Protein AF-A0A5S9IT80-F1 (afdb_monomer)

Foldseek 3Di:
DPPPLDALVVLVVVLVVLVVVLVVLVVVLVVVVVVLVVVCVVDPDPVNVVVVVVVVVVCVVSVVVSVVSVVVSVVSNVVSVVSVVVVVVD

Radius of gyration: 20.4 Å; Cα contacts (8 Å, |Δi|>4): 34; chains: 1; bounding box: 37×25×60 Å

Sequence (90 aa):
MPQAIVKPEELRKFCAHLKQFDSNLKEMSAKMNSHARQLATTWRDQEHQKFSEEFTQAMQPIQKLLEATEKYSQFLVRKAEAAEKYLQQK

Mean predicted aligned error: 4.68 Å

Nearest PDB structures (foldseek):
  4j11-assembly1_B  TM=8.947E-01  e=2.513E-03  Bacillus anthracis str. Sterne
  4j7k-assembly1_B  TM=8.890E-01  e=2.513E-03  Bacillus anthracis str. Sterne
  4j41-assembly1_A  TM=9.141E-01  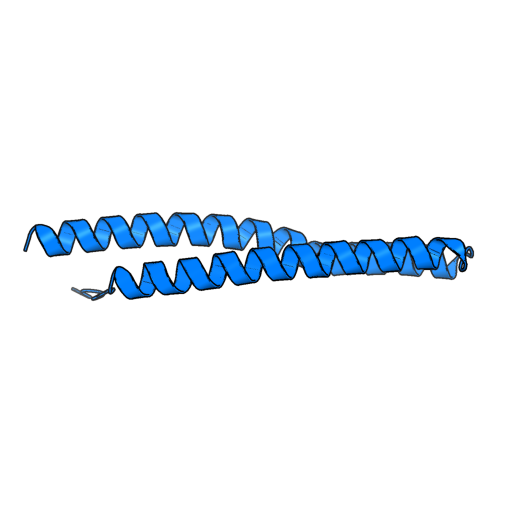e=3.728E-03  Bacillus anthracis str. Sterne
  4j10-assembly1_A  TM=8.619E-01  e=5.906E-03  Bacillus anthracis str. Sterne
  3fav-assembly2_C  TM=5.175E-01  e=8.183E-02  Mycobacterium tuberculosis H37Rv

InterPro domains:
  IPR010310 Type VII secretion system ESAT-6-like [PF06013] (6-82)
  IPR029013 HP0062-like domain superfamily [SSF158414] (4-81)

Secondary structure (DSSP, 8-state):
-------HHHHHHHHHHHHHHHHHHHHHHHHHHHHHHHHHHH--SHHHHHHHHHHHHHHHHHHHHHHHHHHHHHHHHHHHHHHHHHHHT-

Solvent-accessible surface area (backbone atoms only — not comparable to full-atom values): 5039 Å² total; per-residue (Å²): 128,90,76,77,85,66,56,34,66,60,37,50,51,51,37,52,52,50,54,51,50,47,54,51,51,53,52,54,51,52,50,51,56,49,52,56,55,55,47,52,74,82,44,88,52,73,65,48,52,52,49,51,52,54,52,53,58,67,49,46,63,56,57,54,46,54,58,48,51,52,54,49,40,56,50,36,51,55,50,21,54,54,41,46,54,55,60,74,74,106

pLDDT: mean 92.1, std 11.45, range [39.34, 97.81]

Structure (mmCIF, N/CA/C/O backbone):
data_AF-A0A5S9IT80-F1
#
_entry.id   AF-A0A5S9IT80-F1
#
loop_
_atom_site.group_PDB
_atom_site.id
_atom_site.type_symbol
_atom_site.label_atom_id
_atom_site.label_alt_id
_atom_site.label_comp_id
_atom_site.label_asym_id
_atom_site.label_entity_id
_atom_site.label_seq_id
_atom_site.pdbx_PDB_ins_code
_atom_site.Cartn_x
_atom_site.Cartn_y
_atom_site.Cartn_z
_atom_site.occupancy
_atom_site.B_iso_or_equiv
_atom_site.auth_seq_id
_atom_site.auth_comp_id
_atom_site.auth_asym_id
_atom_site.auth_atom_id
_atom_site.pdbx_PDB_model_num
ATOM 1 N N . MET A 1 1 ? -6.774 17.792 31.906 1.00 41.44 1 MET A N 1
ATOM 2 C CA . MET A 1 1 ? -6.375 16.493 31.316 1.00 41.44 1 MET A CA 1
ATOM 3 C C . MET A 1 1 ? -6.998 16.415 29.934 1.00 41.44 1 MET A C 1
ATOM 5 O O . MET A 1 1 ? -8.218 16.527 29.881 1.00 41.44 1 MET A O 1
ATOM 9 N N . PRO A 1 2 ? -6.244 16.297 28.829 1.00 39.34 2 PRO A N 1
ATOM 10 C CA . PRO A 1 2 ? -6.870 16.169 27.523 1.00 39.34 2 PRO A CA 1
ATOM 11 C C . PRO A 1 2 ? -7.469 14.761 27.428 1.00 39.34 2 PRO A C 1
ATOM 13 O O . PRO A 1 2 ? -6.782 13.796 27.105 1.00 39.34 2 PRO A O 1
ATOM 16 N N . GLN A 1 3 ? -8.747 14.628 27.793 1.00 47.16 3 GLN A N 1
ATOM 17 C CA . GLN A 1 3 ? -9.543 13.448 27.480 1.00 47.16 3 GLN A CA 1
ATOM 18 C C . GLN A 1 3 ? -9.751 13.459 25.969 1.00 47.16 3 GLN A C 1
ATOM 20 O O . GLN A 1 3 ? -10.650 14.123 25.461 1.00 47.16 3 GLN A O 1
ATOM 25 N N . ALA A 1 4 ? -8.891 12.763 25.231 1.00 53.94 4 ALA A N 1
ATOM 26 C CA . ALA A 1 4 ? -9.207 12.433 23.854 1.00 53.94 4 ALA A CA 1
ATOM 27 C C . ALA A 1 4 ? -10.399 11.467 23.888 1.00 53.94 4 ALA A C 1
ATOM 29 O O . ALA A 1 4 ? -10.233 10.272 24.136 1.00 53.94 4 ALA A O 1
ATOM 30 N N . ILE A 1 5 ? -11.604 12.007 23.694 1.00 66.19 5 ILE A N 1
ATOM 31 C CA . ILE A 1 5 ? -12.825 11.236 23.455 1.00 66.19 5 ILE A CA 1
ATOM 32 C C . ILE A 1 5 ? -12.670 10.633 22.060 1.00 66.19 5 ILE A C 1
ATOM 34 O O . ILE A 1 5 ? -13.093 11.207 21.060 1.00 66.19 5 ILE A O 1
ATOM 38 N N . VAL A 1 6 ? -11.963 9.508 21.980 1.00 78.25 6 VAL A N 1
ATOM 39 C CA . VAL A 1 6 ? -11.875 8.731 20.751 1.00 78.25 6 VAL A CA 1
ATOM 40 C C . VAL A 1 6 ? -13.021 7.733 20.736 1.00 78.25 6 VAL A C 1
ATOM 42 O O . VAL A 1 6 ? -13.253 7.018 21.708 1.00 78.25 6 VAL A O 1
ATOM 45 N N . LYS A 1 7 ? -13.746 7.713 19.626 1.00 89.12 7 LYS A N 1
ATOM 46 C CA . LYS A 1 7 ? -14.851 6.799 19.372 1.00 89.12 7 LYS A CA 1
ATOM 47 C C . LYS A 1 7 ?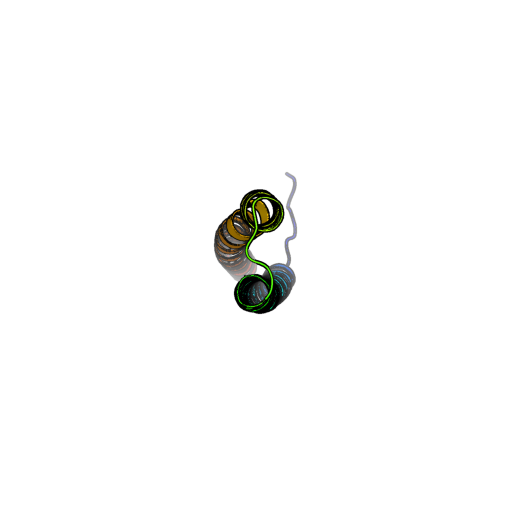 -14.295 5.472 18.838 1.00 89.12 7 LYS A C 1
ATOM 49 O O . LYS A 1 7 ? -13.712 5.490 17.747 1.00 89.12 7 LYS A O 1
ATOM 54 N N 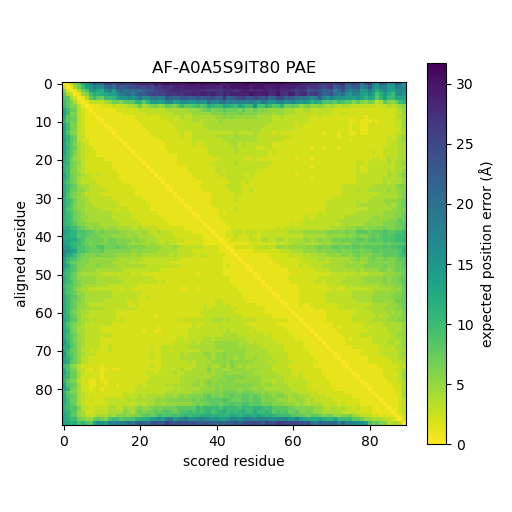. PRO A 1 8 ? -14.394 4.342 19.572 1.00 92.19 8 PRO A N 1
ATOM 55 C CA . PRO A 1 8 ? -13.872 3.054 19.108 1.00 92.19 8 PRO A CA 1
ATOM 56 C C . PRO A 1 8 ? -14.401 2.663 17.724 1.00 92.19 8 PRO A C 1
ATOM 58 O O . PRO A 1 8 ? -13.663 2.110 16.908 1.00 92.19 8 PRO A O 1
ATOM 61 N N . GLU A 1 9 ? -15.658 2.994 17.432 1.00 93.62 9 GLU A N 1
ATOM 62 C CA . GLU A 1 9 ? -16.306 2.752 16.149 1.00 93.62 9 GLU A CA 1
ATOM 63 C C . GLU A 1 9 ? -15.651 3.527 15.000 1.00 93.62 9 GLU A C 1
ATOM 65 O O . GLU A 1 9 ? -15.461 2.966 13.924 1.00 93.62 9 GLU A O 1
ATOM 70 N N . GLU A 1 10 ? -15.224 4.771 15.225 1.00 94.56 10 GLU A N 1
ATOM 71 C CA . GLU A 1 10 ? -14.551 5.583 14.203 1.00 94.56 10 GLU A CA 1
ATOM 72 C C . GLU A 1 10 ? -13.148 5.042 13.899 1.00 94.56 10 GLU A C 1
ATOM 74 O O . GLU A 1 10 ? -12.747 4.962 12.737 1.00 94.56 10 GLU A O 1
ATOM 79 N N . LEU A 1 11 ? -12.430 4.562 14.922 1.00 95.19 11 LEU A N 1
ATOM 80 C CA . LEU A 1 11 ? -11.143 3.882 14.731 1.00 95.19 11 LEU A CA 1
ATOM 81 C C . LEU A 1 11 ? -11.299 2.578 13.941 1.00 95.19 11 LEU A C 1
ATOM 83 O O . LEU A 1 11 ? -10.504 2.303 13.039 1.00 95.19 11 LEU A O 1
ATOM 87 N N . ARG A 1 12 ? -12.331 1.781 14.249 1.00 95.38 12 ARG A N 1
ATOM 88 C CA . ARG A 1 12 ? -12.636 0.536 13.525 1.00 95.38 12 ARG A CA 1
ATOM 89 C C . ARG A 1 12 ? -13.015 0.817 12.068 1.00 95.38 12 ARG A C 1
ATOM 91 O O . ARG A 1 12 ? -12.497 0.139 11.182 1.00 95.38 12 ARG A O 1
ATOM 98 N N . LYS A 1 13 ? -13.851 1.832 11.808 1.00 96.50 13 LYS A N 1
ATOM 99 C CA . LYS A 1 13 ? -14.214 2.266 10.446 1.00 96.50 13 LYS A CA 1
ATOM 100 C C . LYS A 1 13 ? -12.989 2.696 9.645 1.00 96.50 13 LYS A C 1
ATOM 102 O O . LYS A 1 13 ? -12.783 2.204 8.540 1.00 96.50 13 LYS A O 1
ATOM 107 N N . PHE A 1 14 ? -12.142 3.557 10.210 1.00 96.56 14 PHE A N 1
ATOM 108 C CA . PHE A 1 14 ? -10.923 3.990 9.530 1.00 96.56 14 PHE A CA 1
ATOM 109 C C . PHE A 1 14 ? -9.971 2.815 9.261 1.00 96.56 14 PHE A C 1
ATOM 111 O O . PHE A 1 14 ? -9.440 2.701 8.161 1.00 96.56 14 PHE A O 1
ATOM 118 N N . CYS A 1 15 ? -9.807 1.894 10.216 1.00 96.69 15 CYS A N 1
ATOM 119 C CA . CYS A 1 15 ? -9.023 0.672 10.016 1.00 96.69 15 CYS A CA 1
ATOM 120 C C . CYS A 1 15 ? -9.572 -0.192 8.864 1.00 96.69 15 CYS A C 1
ATOM 122 O O . CYS A 1 15 ? -8.797 -0.699 8.054 1.00 96.69 15 CYS A O 1
ATOM 124 N N . ALA A 1 16 ? -10.897 -0.324 8.738 1.00 96.31 16 ALA A N 1
ATOM 125 C CA . ALA A 1 16 ? -11.514 -1.028 7.614 1.00 96.31 16 ALA A CA 1
ATOM 126 C C . ALA A 1 16 ? -11.221 -0.338 6.269 1.00 96.31 16 ALA A C 1
ATOM 128 O O . ALA A 1 16 ? -10.830 -1.009 5.314 1.00 96.31 16 ALA A O 1
ATOM 129 N N . HIS A 1 17 ? -11.331 0.994 6.207 1.00 97.31 17 HIS A N 1
ATOM 130 C CA . HIS A 1 17 ? -10.966 1.761 5.011 1.00 97.31 17 HIS A CA 1
ATOM 131 C C . HIS A 1 17 ? -9.482 1.609 4.657 1.00 97.31 17 HIS A C 1
ATOM 133 O O . HIS A 1 17 ? -9.154 1.412 3.489 1.00 97.31 17 HIS A O 1
ATOM 139 N N . LEU A 1 18 ? -8.595 1.649 5.655 1.00 97.06 18 LEU A N 1
ATOM 140 C CA . LEU A 1 18 ? -7.155 1.490 5.462 1.00 97.06 18 LEU A CA 1
ATOM 141 C C . LEU A 1 18 ? -6.818 0.116 4.869 1.00 97.06 18 LEU A C 1
ATOM 143 O O . LEU A 1 18 ? -6.098 0.036 3.881 1.00 97.06 18 LEU A O 1
ATOM 147 N N . LYS A 1 19 ? -7.424 -0.956 5.392 1.00 95.69 19 LYS A N 1
ATOM 148 C CA . LYS A 1 19 ? -7.250 -2.314 4.852 1.00 95.69 19 LYS A CA 1
ATOM 149 C C . LYS A 1 19 ? -7.738 -2.443 3.408 1.00 95.69 19 LYS A C 1
ATOM 151 O O . LYS A 1 19 ? -7.089 -3.106 2.601 1.00 95.69 19 LYS A O 1
ATOM 156 N N . GLN A 1 20 ? -8.869 -1.820 3.073 1.00 97.12 20 GLN A N 1
ATOM 157 C CA . GLN A 1 20 ? -9.370 -1.816 1.697 1.00 97.12 20 GLN A CA 1
ATOM 158 C C . GLN A 1 20 ? -8.422 -1.056 0.763 1.00 97.12 20 GLN A C 1
ATOM 160 O O . GLN A 1 20 ? -8.131 -1.529 -0.336 1.00 97.12 20 GLN A O 1
ATOM 165 N N . PHE A 1 21 ? -7.926 0.102 1.205 1.00 96.88 21 PHE A N 1
ATOM 166 C CA . PHE A 1 21 ? -6.926 0.878 0.479 1.00 96.88 21 PHE A CA 1
ATOM 167 C C . PHE A 1 21 ? -5.661 0.050 0.217 1.00 96.88 21 PHE A C 1
ATOM 169 O O . PHE A 1 21 ? -5.226 -0.031 -0.931 1.00 96.88 21 PHE A O 1
ATOM 176 N N . ASP A 1 22 ? -5.134 -0.633 1.236 1.00 96.12 22 ASP A N 1
ATOM 177 C CA . ASP A 1 22 ? -3.940 -1.479 1.118 1.00 96.12 22 ASP A CA 1
ATOM 178 C C . ASP A 1 22 ? -4.131 -2.609 0.099 1.00 96.12 22 ASP A C 1
ATOM 180 O O . ASP A 1 22 ? -3.272 -2.839 -0.756 1.00 96.12 22 ASP A O 1
ATOM 184 N N . SER A 1 23 ? -5.280 -3.291 0.146 1.00 97.00 23 SER A N 1
ATOM 185 C CA . SER A 1 23 ? -5.618 -4.350 -0.810 1.00 97.00 23 SER A CA 1
ATOM 186 C C . SER A 1 23 ? -5.663 -3.823 -2.247 1.00 97.00 23 SER A C 1
ATOM 188 O O . SER A 1 23 ? -5.043 -4.404 -3.140 1.00 97.00 23 SER A O 1
ATOM 190 N N . ASN A 1 24 ? -6.347 -2.697 -2.464 1.00 97.81 24 ASN A N 1
ATOM 191 C CA . ASN A 1 24 ? -6.471 -2.079 -3.784 1.00 97.81 24 ASN A CA 1
ATOM 192 C C . ASN A 1 24 ? -5.106 -1.630 -4.318 1.00 97.81 24 ASN A C 1
ATOM 194 O O . ASN A 1 24 ? -4.759 -1.910 -5.465 1.00 97.81 24 ASN A O 1
ATOM 198 N N . LEU A 1 25 ? -4.302 -0.972 -3.480 1.00 97.06 25 LEU A N 1
ATOM 199 C CA . LEU A 1 25 ? -2.979 -0.490 -3.862 1.00 97.06 25 LEU A CA 1
ATOM 200 C C . LEU A 1 25 ? -2.032 -1.649 -4.197 1.00 97.06 25 L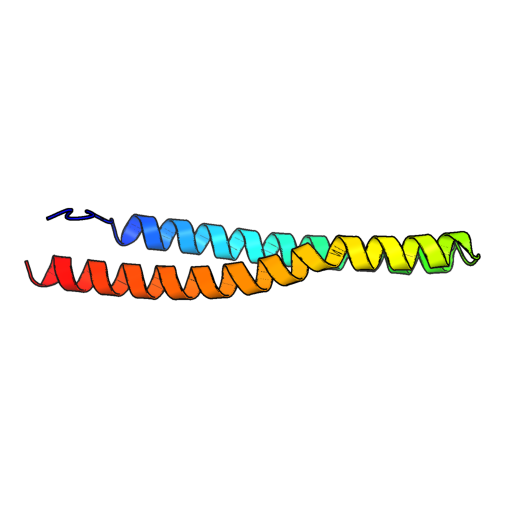EU A C 1
ATOM 202 O O . LEU A 1 25 ? -1.285 -1.571 -5.178 1.00 97.06 25 LEU A O 1
ATOM 206 N N . LYS A 1 26 ? -2.092 -2.749 -3.437 1.00 96.81 26 LYS A N 1
ATOM 207 C CA . LYS A 1 26 ? -1.327 -3.971 -3.715 1.00 96.81 26 LYS A CA 1
ATOM 208 C C . LYS A 1 26 ? -1.710 -4.583 -5.062 1.00 96.81 26 LYS A C 1
ATOM 210 O O . LYS A 1 26 ? -0.824 -4.923 -5.847 1.00 96.81 26 LYS A O 1
ATOM 215 N N . GLU A 1 27 ? -3.005 -4.687 -5.356 1.00 97.81 27 GLU A N 1
ATOM 216 C CA . GLU A 1 27 ? -3.499 -5.209 -6.634 1.00 97.81 27 GLU A CA 1
ATOM 217 C C . GLU A 1 27 ? -3.062 -4.329 -7.815 1.00 97.81 27 GLU A C 1
ATOM 219 O O . GLU A 1 27 ? -2.507 -4.830 -8.795 1.00 97.81 27 GLU A O 1
ATOM 224 N N . MET A 1 28 ? -3.251 -3.010 -7.710 1.00 97.12 28 MET A N 1
ATOM 225 C CA . MET A 1 28 ? -2.847 -2.052 -8.746 1.00 97.12 28 MET A CA 1
ATOM 226 C C . MET A 1 28 ? -1.336 -2.099 -9.006 1.00 97.12 28 MET A C 1
ATOM 228 O O . MET A 1 28 ? -0.903 -2.112 -10.159 1.00 97.12 28 MET A O 1
ATOM 232 N N . SER A 1 29 ? -0.533 -2.201 -7.945 1.00 96.50 29 SER A N 1
ATOM 233 C CA . SER A 1 29 ? 0.927 -2.306 -8.046 1.00 96.50 29 SER A CA 1
ATOM 234 C C . SER A 1 29 ? 1.367 -3.603 -8.723 1.00 96.50 29 SER A C 1
ATOM 236 O O . SER A 1 29 ? 2.261 -3.595 -9.570 1.00 96.50 29 SER A O 1
ATOM 238 N N . ALA A 1 30 ? 0.722 -4.726 -8.393 1.00 96.44 30 ALA A N 1
ATOM 239 C CA . ALA A 1 30 ? 0.991 -6.011 -9.030 1.00 96.44 30 ALA A CA 1
ATOM 240 C C . ALA A 1 30 ? 0.653 -5.986 -10.530 1.00 96.44 30 ALA A C 1
ATOM 242 O O . ALA A 1 30 ? 1.454 -6.457 -11.342 1.00 96.44 30 ALA A O 1
ATOM 243 N N . 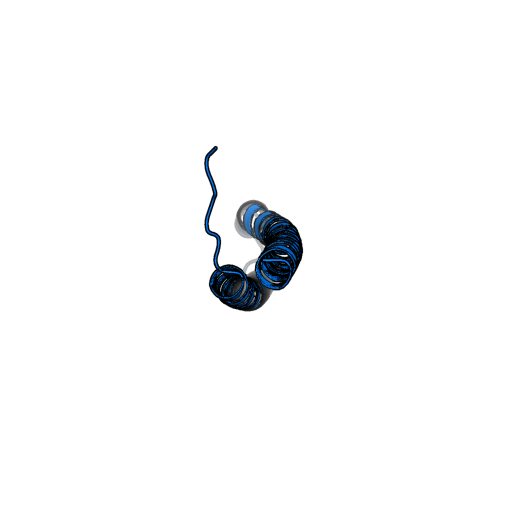LYS A 1 31 ? -0.485 -5.382 -10.904 1.00 97.75 31 LYS A N 1
ATOM 244 C CA . LYS A 1 31 ? -0.877 -5.184 -12.310 1.00 97.75 31 LYS A CA 1
ATOM 245 C C . LYS A 1 31 ? 0.143 -4.336 -13.064 1.00 97.75 31 LYS A C 1
ATOM 247 O O . LYS A 1 31 ? 0.582 -4.739 -14.138 1.00 97.75 31 LYS A O 1
ATOM 252 N N . MET A 1 32 ? 0.591 -3.223 -12.483 1.00 96.88 32 MET A N 1
ATOM 253 C CA . MET A 1 32 ? 1.591 -2.367 -13.125 1.00 96.88 32 MET A CA 1
ATOM 254 C C . MET A 1 32 ? 2.922 -3.102 -13.354 1.00 96.88 32 MET A C 1
ATOM 256 O O . MET A 1 32 ? 3.474 -3.055 -14.451 1.00 96.88 32 MET A O 1
ATOM 260 N N . ASN A 1 33 ? 3.389 -3.878 -12.372 1.00 95.31 33 ASN A N 1
ATOM 261 C CA . ASN A 1 33 ? 4.575 -4.728 -12.530 1.00 95.31 33 ASN A CA 1
ATOM 262 C C . ASN A 1 33 ? 4.395 -5.812 -13.607 1.00 95.31 33 ASN A C 1
ATOM 264 O O . ASN A 1 33 ? 5.365 -6.253 -14.224 1.00 95.31 33 ASN A O 1
ATOM 268 N N . SER A 1 34 ? 3.169 -6.290 -13.828 1.00 96.88 34 SER A N 1
ATOM 269 C CA . SER A 1 34 ? 2.865 -7.198 -14.937 1.00 96.88 34 SER A CA 1
ATOM 270 C C . SER A 1 34 ? 2.969 -6.492 -16.290 1.00 96.88 34 SER A C 1
ATOM 272 O O . SER A 1 34 ? 3.590 -7.030 -17.203 1.00 96.88 34 SER A O 1
ATOM 274 N N . HIS A 1 35 ? 2.421 -5.280 -16.415 1.00 96.44 35 HIS A N 1
ATOM 275 C CA . HIS A 1 35 ? 2.522 -4.482 -17.641 1.00 96.44 35 HIS A CA 1
ATOM 276 C C . HIS A 1 35 ? 3.974 -4.115 -17.976 1.00 96.44 35 HIS A C 1
ATOM 278 O O . HIS A 1 35 ? 4.382 -4.259 -19.125 1.00 96.44 35 HIS A O 1
ATOM 284 N N . ALA A 1 36 ? 4.780 -3.728 -16.981 1.00 95.44 36 ALA A N 1
ATOM 285 C CA . ALA A 1 36 ? 6.207 -3.459 -17.176 1.00 95.44 36 ALA A CA 1
ATOM 286 C C . ALA A 1 36 ? 6.957 -4.699 -17.704 1.00 95.44 36 ALA A C 1
ATOM 288 O O . ALA A 1 36 ? 7.745 -4.608 -18.642 1.00 95.44 36 ALA A O 1
ATOM 289 N N . ARG A 1 37 ? 6.649 -5.891 -17.173 1.00 94.50 37 ARG A N 1
ATOM 290 C CA . ARG A 1 37 ? 7.216 -7.156 -17.674 1.00 94.50 37 ARG A CA 1
ATOM 291 C C . ARG A 1 37 ? 6.765 -7.495 -19.090 1.00 94.50 37 ARG A C 1
ATOM 293 O O . ARG A 1 37 ? 7.555 -8.024 -19.865 1.00 94.50 37 ARG A O 1
ATOM 300 N N . GLN A 1 38 ? 5.519 -7.193 -19.439 1.00 96.75 38 GLN A N 1
ATOM 301 C CA . GLN A 1 38 ? 5.035 -7.368 -20.804 1.00 96.75 38 GLN A CA 1
ATOM 302 C C . GLN A 1 38 ? 5.754 -6.421 -21.773 1.00 96.75 38 GLN A C 1
ATOM 304 O O . GLN A 1 38 ? 6.138 -6.852 -22.857 1.00 96.75 38 GLN A O 1
ATOM 309 N N . LEU A 1 39 ? 6.008 -5.172 -21.377 1.00 96.12 39 LEU A N 1
ATOM 310 C CA . LEU A 1 39 ? 6.752 -4.205 -22.187 1.00 96.12 39 LEU A CA 1
ATOM 311 C C . LEU A 1 39 ? 8.180 -4.688 -22.501 1.00 96.12 39 LEU A C 1
ATOM 313 O O . LEU A 1 39 ? 8.628 -4.570 -23.641 1.00 96.12 39 LEU A O 1
ATOM 317 N N . ALA A 1 40 ? 8.835 -5.353 -21.545 1.00 93.38 40 ALA A N 1
ATOM 318 C CA . ALA A 1 40 ? 10.149 -5.974 -21.740 1.00 93.38 40 ALA A CA 1
ATOM 319 C C . ALA A 1 40 ? 10.169 -7.066 -22.829 1.00 93.38 40 ALA A C 1
ATOM 321 O O . ALA A 1 40 ? 11.226 -7.444 -23.340 1.00 93.38 40 ALA A O 1
ATOM 322 N N . THR A 1 41 ? 9.006 -7.602 -23.217 1.00 96.19 41 THR A N 1
ATOM 323 C CA . THR A 1 41 ? 8.940 -8.590 -24.302 1.00 96.19 41 THR A CA 1
ATOM 324 C C . THR A 1 41 ? 9.163 -7.958 -25.673 1.00 96.19 41 THR A C 1
ATOM 326 O O . THR A 1 41 ? 9.743 -8.628 -26.531 1.00 96.19 41 THR A O 1
ATOM 329 N N . THR A 1 42 ? 8.772 -6.691 -25.853 1.00 97.25 42 THR A N 1
ATOM 330 C CA . THR A 1 42 ? 8.824 -5.950 -27.124 1.00 97.25 42 THR A CA 1
ATOM 331 C C . THR A 1 42 ? 9.882 -4.848 -27.146 1.00 97.25 42 THR A C 1
ATOM 333 O O . THR A 1 42 ? 10.253 -4.399 -28.225 1.00 97.25 42 THR A O 1
ATOM 336 N N . TRP A 1 43 ? 10.382 -4.420 -25.986 1.00 97.81 43 TRP A N 1
ATOM 337 C CA . TRP A 1 43 ? 11.397 -3.376 -25.853 1.00 97.81 43 TRP A CA 1
ATOM 338 C C . TRP A 1 43 ? 12.630 -3.940 -25.131 1.00 97.81 43 TRP A C 1
ATOM 340 O O . TRP A 1 43 ? 12.546 -4.326 -23.970 1.00 97.81 43 TRP A O 1
ATOM 350 N N . ARG A 1 44 ? 13.757 -4.084 -25.847 1.00 94.88 44 ARG A N 1
ATOM 351 C CA . ARG A 1 44 ? 14.960 -4.808 -25.378 1.00 94.88 44 ARG A CA 1
ATOM 352 C C . ARG A 1 44 ? 16.261 -4.093 -25.743 1.00 94.88 44 ARG A C 1
ATOM 354 O O . ARG A 1 44 ? 17.154 -4.684 -26.347 1.00 94.88 44 ARG A O 1
ATOM 361 N N . ASP A 1 45 ? 16.348 -2.817 -25.410 1.00 97.81 45 ASP A N 1
ATOM 362 C CA . ASP A 1 45 ? 17.555 -2.010 -25.582 1.00 97.81 45 ASP A CA 1
ATOM 363 C C . ASP A 1 45 ? 18.049 -1.453 -24.232 1.00 97.81 45 ASP A C 1
ATOM 365 O O . ASP A 1 45 ? 17.527 -1.782 -23.162 1.00 97.81 45 ASP A O 1
ATOM 369 N N . GLN A 1 46 ? 19.092 -0.624 -24.282 1.00 96.81 46 GLN A N 1
ATOM 370 C CA . GLN A 1 46 ? 19.672 0.014 -23.102 1.00 96.81 46 GLN A CA 1
ATOM 371 C C . GLN A 1 46 ? 18.714 1.019 -22.437 1.00 96.81 46 GLN A C 1
ATOM 373 O O . GLN A 1 46 ? 18.734 1.166 -21.214 1.00 96.81 46 GLN A O 1
ATOM 378 N N . GLU A 1 47 ? 17.844 1.671 -23.211 1.00 97.19 47 GLU A N 1
ATOM 379 C CA . GLU A 1 47 ? 16.845 2.605 -22.683 1.00 97.19 47 GLU A CA 1
ATOM 380 C C . GLU A 1 47 ? 15.785 1.860 -21.869 1.00 97.19 47 GLU A C 1
ATOM 382 O O . GLU A 1 47 ? 15.431 2.292 -20.773 1.00 97.19 47 GLU A O 1
ATOM 387 N N . HIS A 1 48 ? 15.348 0.685 -22.335 1.00 96.75 48 HIS A N 1
ATOM 388 C CA . HIS A 1 48 ? 14.462 -0.187 -21.567 1.00 96.75 48 HIS A CA 1
ATOM 389 C C . HIS A 1 48 ? 15.091 -0.617 -20.235 1.00 96.75 48 HIS A C 1
ATOM 391 O O . HIS A 1 48 ? 14.398 -0.683 -19.215 1.00 96.75 48 HIS A O 1
ATOM 397 N N . GLN A 1 49 ? 16.394 -0.923 -20.222 1.00 96.06 49 GLN A N 1
ATOM 398 C CA . GLN A 1 49 ? 17.094 -1.278 -18.988 1.00 96.06 49 GLN A CA 1
ATOM 399 C C . GLN A 1 49 ? 17.064 -0.115 -17.988 1.00 96.06 49 GLN A C 1
ATOM 401 O O . GLN A 1 49 ? 16.633 -0.303 -16.850 1.00 96.06 49 GLN A O 1
ATOM 406 N N . LYS A 1 50 ? 17.434 1.090 -18.432 1.00 97.62 50 LYS A N 1
ATOM 407 C CA . LYS A 1 50 ? 17.402 2.299 -17.601 1.00 97.62 50 LYS A CA 1
ATOM 408 C C . LYS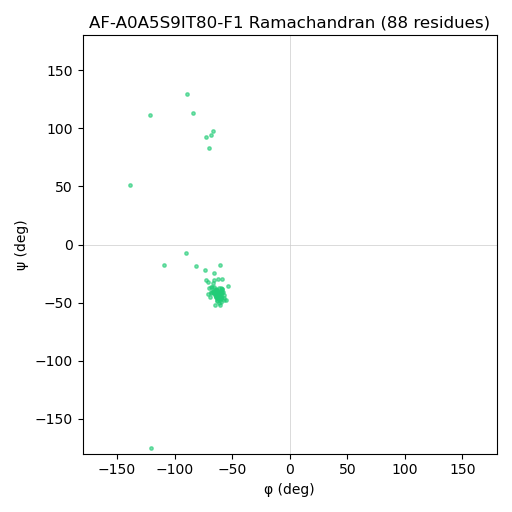 A 1 50 ? 15.992 2.603 -17.087 1.00 97.62 50 LYS A C 1
ATOM 410 O O . LYS A 1 50 ? 15.802 2.824 -15.894 1.00 97.62 50 LYS A O 1
ATOM 415 N N . PHE A 1 51 ? 14.992 2.531 -17.965 1.00 97.19 51 PHE A N 1
ATOM 416 C CA . PHE A 1 51 ? 13.587 2.680 -17.591 1.00 97.19 51 PHE A CA 1
ATOM 417 C C . PHE A 1 51 ? 13.172 1.662 -16.523 1.00 97.19 51 PHE A C 1
ATOM 419 O O . PHE A 1 51 ? 12.530 2.027 -15.544 1.00 97.19 51 PHE A O 1
ATOM 426 N N . SER A 1 52 ? 13.543 0.389 -16.684 1.00 96.12 52 SER A N 1
ATOM 427 C CA . SER A 1 52 ? 13.184 -0.678 -15.740 1.00 96.12 52 SER A CA 1
ATOM 428 C C . SER A 1 52 ? 13.777 -0.443 -14.351 1.00 96.12 52 SER A C 1
ATOM 430 O O . SER A 1 52 ? 13.107 -0.691 -13.343 1.00 96.12 52 SER A O 1
ATOM 432 N N . GLU A 1 53 ? 15.015 0.046 -14.289 1.00 96.69 53 GLU A N 1
ATOM 433 C CA . GLU A 1 53 ? 15.693 0.413 -13.044 1.00 96.69 53 GLU A CA 1
ATOM 434 C C . GLU A 1 53 ? 14.983 1.592 -12.357 1.00 96.69 53 GLU A C 1
ATOM 436 O O . GLU A 1 53 ? 14.569 1.471 -11.199 1.00 96.69 53 GLU A O 1
ATOM 441 N N . GLU A 1 54 ? 14.750 2.688 -13.084 1.00 97.50 54 GLU A N 1
ATOM 442 C CA . GLU A 1 54 ? 14.060 3.880 -12.570 1.00 97.50 54 GLU A CA 1
ATOM 443 C C . GLU A 1 54 ? 12.622 3.567 -12.131 1.00 97.50 54 GLU A C 1
ATOM 445 O O . GLU A 1 54 ? 12.184 3.974 -11.052 1.00 97.50 54 GLU A O 1
ATOM 450 N N . PHE A 1 55 ? 11.893 2.781 -12.925 1.00 96.56 55 PHE A N 1
ATOM 451 C CA . PHE A 1 55 ? 10.535 2.347 -12.614 1.00 96.56 55 PHE A CA 1
ATOM 452 C C . PHE A 1 55 ? 10.500 1.489 -11.343 1.00 96.56 55 PHE A C 1
ATOM 454 O O . PHE A 1 55 ? 9.681 1.718 -10.450 1.00 96.56 55 PHE A O 1
ATOM 461 N N . THR A 1 56 ? 11.420 0.529 -11.214 1.00 95.00 56 THR A N 1
ATOM 462 C CA . THR A 1 56 ? 11.524 -0.313 -10.013 1.00 95.00 56 THR A CA 1
ATOM 463 C C . THR A 1 56 ? 11.815 0.532 -8.774 1.00 95.00 56 THR A C 1
ATOM 465 O O . THR A 1 56 ? 11.205 0.318 -7.722 1.00 95.00 56 THR A O 1
ATOM 468 N N . GLN A 1 57 ? 12.695 1.528 -8.894 1.00 96.88 57 GLN A N 1
ATOM 469 C CA . GLN A 1 57 ? 12.987 2.467 -7.816 1.00 96.88 57 GLN A CA 1
ATOM 470 C C . GLN A 1 57 ? 11.762 3.322 -7.455 1.00 96.88 57 GLN A C 1
ATOM 472 O O . GLN A 1 57 ? 11.471 3.500 -6.271 1.00 96.88 57 GLN A O 1
ATOM 477 N N . ALA A 1 58 ? 11.000 3.791 -8.445 1.00 96.50 58 ALA A N 1
ATOM 478 C CA . ALA A 1 58 ? 9.775 4.561 -8.233 1.00 96.50 58 ALA A CA 1
ATOM 479 C C . ALA A 1 58 ? 8.654 3.749 -7.55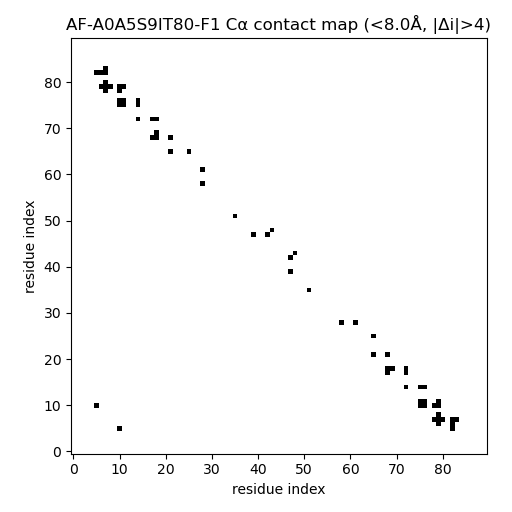4 1.00 96.50 58 ALA A C 1
ATOM 481 O O . ALA A 1 58 ? 7.810 4.326 -6.868 1.00 96.50 58 ALA A O 1
ATOM 482 N N . MET A 1 59 ? 8.661 2.417 -7.680 1.00 96.12 59 MET A N 1
ATOM 483 C CA . MET A 1 59 ? 7.703 1.520 -7.015 1.00 96.12 59 MET A CA 1
ATOM 484 C C . MET A 1 59 ? 8.061 1.206 -5.549 1.00 96.12 59 MET A C 1
ATOM 486 O O . MET A 1 59 ? 7.191 0.783 -4.782 1.00 96.12 59 MET A O 1
ATOM 490 N N . GLN A 1 60 ? 9.309 1.426 -5.118 1.00 96.38 60 GLN A N 1
ATOM 491 C CA . GLN A 1 60 ? 9.764 1.132 -3.747 1.00 96.38 60 GLN A CA 1
ATOM 492 C C . GLN A 1 60 ? 8.961 1.844 -2.639 1.00 96.38 60 GLN A C 1
ATOM 494 O O . GLN A 1 60 ? 8.617 1.198 -1.645 1.00 96.38 60 GLN A O 1
ATOM 499 N N . PRO A 1 61 ? 8.608 3.141 -2.757 1.00 97.12 61 PRO A N 1
ATOM 500 C CA . PRO A 1 61 ? 7.799 3.823 -1.749 1.00 97.12 61 PRO A CA 1
ATOM 501 C C . PRO A 1 61 ? 6.431 3.177 -1.520 1.00 97.12 61 PRO A C 1
ATOM 503 O O . PRO A 1 61 ? 5.930 3.219 -0.400 1.00 97.12 61 PRO A O 1
ATOM 506 N N . ILE A 1 62 ? 5.843 2.542 -2.540 1.00 96.06 62 ILE A N 1
ATOM 507 C CA . ILE A 1 62 ? 4.551 1.858 -2.406 1.00 96.06 62 ILE A CA 1
ATOM 508 C C . ILE A 1 62 ? 4.685 0.628 -1.505 1.00 96.06 62 ILE A C 1
ATOM 510 O O . ILE A 1 62 ? 3.844 0.410 -0.637 1.00 96.06 62 ILE A O 1
ATOM 514 N N . GLN A 1 63 ? 5.764 -0.144 -1.659 1.00 93.19 63 GLN A N 1
ATOM 515 C CA . GLN A 1 63 ? 6.040 -1.290 -0.784 1.00 93.19 63 GLN A CA 1
ATOM 516 C C . GLN A 1 63 ? 6.210 -0.833 0.670 1.00 93.19 63 GLN A C 1
ATOM 518 O O . GLN A 1 63 ? 5.561 -1.366 1.566 1.00 93.19 63 GLN A O 1
ATOM 523 N N . LYS A 1 64 ? 6.989 0.233 0.891 1.00 96.31 64 LYS A N 1
ATOM 524 C CA . LYS A 1 64 ? 7.171 0.831 2.225 1.00 96.31 64 LYS A CA 1
ATOM 525 C C . LYS A 1 64 ? 5.865 1.360 2.819 1.00 96.31 64 LYS A C 1
ATOM 527 O O . LYS A 1 64 ? 5.656 1.248 4.025 1.00 96.31 64 LYS A O 1
ATOM 532 N N . LEU A 1 65 ? 4.992 1.938 1.992 1.00 95.69 65 LEU A N 1
ATOM 533 C CA . LEU A 1 65 ? 3.682 2.409 2.430 1.00 95.69 65 LEU A CA 1
ATOM 534 C C . LEU A 1 65 ? 2.820 1.241 2.916 1.00 95.69 65 LEU A C 1
ATOM 536 O O . LEU A 1 65 ? 2.296 1.331 4.019 1.00 95.69 65 LEU A O 1
ATOM 540 N N . LEU A 1 66 ? 2.742 0.145 2.151 1.00 95.56 66 LEU A N 1
ATOM 541 C CA . LEU A 1 66 ? 1.981 -1.056 2.527 1.00 95.56 66 LEU A CA 1
ATOM 542 C C . LEU A 1 66 ? 2.465 -1.666 3.857 1.00 95.56 66 LEU A C 1
ATOM 544 O O . LEU A 1 66 ? 1.661 -2.101 4.677 1.00 95.56 66 LEU A O 1
ATOM 548 N N . GLU A 1 67 ? 3.775 -1.663 4.113 1.00 94.94 67 GLU A N 1
ATOM 549 C CA . GLU A 1 67 ? 4.329 -2.111 5.400 1.00 94.94 67 GLU A CA 1
ATOM 550 C C . GLU A 1 67 ? 3.976 -1.164 6.559 1.00 94.94 67 GLU A C 1
ATOM 552 O O . GLU A 1 67 ? 3.763 -1.592 7.699 1.00 94.94 67 GLU A O 1
ATOM 557 N N . ALA A 1 68 ? 3.949 0.145 6.299 1.00 96.19 68 ALA A N 1
ATOM 558 C CA . ALA A 1 68 ? 3.609 1.145 7.302 1.00 96.19 68 ALA A CA 1
ATOM 559 C C . ALA A 1 68 ? 2.119 1.096 7.664 1.00 96.19 68 ALA A C 1
ATOM 561 O O . ALA A 1 68 ? 1.768 1.144 8.847 1.00 96.19 68 ALA A O 1
ATOM 562 N N . THR A 1 69 ? 1.241 0.959 6.672 1.00 94.56 69 THR A N 1
ATOM 563 C CA . THR A 1 69 ? -0.210 0.897 6.875 1.00 94.56 69 THR A CA 1
ATOM 564 C C . THR A 1 69 ? -0.641 -0.363 7.613 1.00 94.56 69 THR A C 1
ATOM 566 O O . THR A 1 69 ? -1.510 -0.275 8.484 1.00 94.56 69 THR A O 1
ATOM 569 N N . GLU A 1 70 ? 0.043 -1.494 7.419 1.00 92.94 70 GLU A N 1
ATOM 570 C CA . GLU A 1 70 ? -0.171 -2.693 8.234 1.00 92.94 70 GLU A CA 1
ATOM 571 C C . GLU A 1 70 ? 0.097 -2.425 9.727 1.00 92.94 70 GLU A C 1
ATOM 573 O O . GLU A 1 70 ? -0.726 -2.758 10.590 1.00 92.94 70 GLU A O 1
ATOM 578 N N . LYS A 1 71 ? 1.206 -1.745 10.049 1.00 95.56 71 LYS A N 1
ATOM 579 C CA . LYS A 1 71 ? 1.538 -1.360 11.433 1.00 95.56 71 LYS A CA 1
ATOM 580 C C . LYS A 1 71 ? 0.504 -0.392 12.012 1.00 95.56 71 LYS A C 1
ATOM 582 O O . LYS A 1 71 ? 0.099 -0.544 13.168 1.00 95.56 71 LYS A O 1
ATOM 587 N N . TYR A 1 72 ? 0.036 0.575 11.221 1.00 94.50 72 TYR A N 1
ATOM 588 C CA . TYR A 1 72 ? -1.005 1.513 11.650 1.00 94.50 72 TYR A CA 1
ATOM 589 C C . TYR A 1 72 ? -2.348 0.823 11.891 1.00 94.50 72 TYR A C 1
ATOM 591 O O . TYR A 1 72 ? -2.992 1.088 12.904 1.00 94.50 72 TYR A O 1
ATOM 599 N N . SER A 1 73 ? -2.743 -0.108 11.025 1.00 94.12 73 SER A N 1
ATOM 600 C CA . SER A 1 73 ? -3.941 -0.934 11.194 1.00 94.12 73 SER A CA 1
ATOM 601 C C . SER A 1 73 ? -3.916 -1.684 12.533 1.00 94.12 73 SER A C 1
ATOM 603 O O . SER A 1 73 ? -4.870 -1.590 13.310 1.00 94.12 73 SER A O 1
ATOM 605 N N . GLN A 1 74 ? -2.797 -2.336 12.875 1.00 94.50 74 GLN A N 1
ATOM 606 C CA . GLN A 1 74 ? -2.637 -3.024 14.164 1.00 94.50 74 GLN A CA 1
ATOM 607 C C . GLN A 1 74 ? -2.718 -2.064 15.361 1.00 94.50 74 GLN A C 1
ATOM 609 O O . GLN A 1 74 ? -3.368 -2.365 16.366 1.00 94.50 74 GLN A O 1
ATOM 614 N N . PHE A 1 75 ? -2.081 -0.894 15.260 1.00 95.75 75 PHE A N 1
ATOM 615 C CA . PHE A 1 75 ? -2.146 0.136 16.295 1.00 95.75 75 PHE A CA 1
ATOM 616 C C . PHE A 1 75 ? -3.583 0.630 16.528 1.00 95.75 75 PHE A C 1
ATOM 618 O O . PHE A 1 75 ? -4.026 0.719 17.674 1.00 95.75 75 PHE A O 1
ATOM 625 N N . LEU A 1 76 ? -4.328 0.907 15.455 1.00 95.25 76 LEU A N 1
ATOM 626 C CA . LEU A 1 76 ? -5.706 1.399 15.519 1.00 95.25 76 LEU A CA 1
ATOM 627 C C . LEU A 1 76 ? -6.658 0.381 16.149 1.00 95.25 76 LEU A C 1
ATOM 629 O O . LEU A 1 76 ? -7.506 0.769 16.951 1.00 95.25 76 LEU A O 1
ATOM 633 N N . VAL A 1 77 ? -6.486 -0.911 15.846 1.00 94.75 77 VAL A N 1
ATOM 634 C CA . VAL A 1 77 ? -7.262 -1.991 16.480 1.00 94.75 77 VAL A CA 1
ATOM 635 C C . VAL A 1 77 ? -7.029 -2.003 17.990 1.00 94.75 77 VAL A C 1
ATOM 637 O O . VAL A 1 77 ? -7.987 -1.891 18.754 1.00 94.75 77 VAL A O 1
ATOM 640 N N . ARG A 1 78 ? -5.765 -2.025 18.435 1.00 95.69 78 ARG A N 1
ATOM 641 C CA . ARG A 1 78 ? -5.423 -1.992 19.871 1.00 95.69 78 ARG A CA 1
ATOM 642 C C . ARG A 1 78 ? -5.961 -0.737 20.560 1.00 95.69 78 ARG A C 1
ATOM 644 O O . ARG A 1 78 ? -6.421 -0.792 21.699 1.00 95.69 78 ARG A O 1
ATOM 651 N N . LYS A 1 79 ? -5.913 0.410 19.874 1.00 94.50 79 LYS A N 1
ATOM 652 C CA . LYS A 1 79 ? -6.428 1.679 20.401 1.00 94.50 79 LYS A CA 1
ATOM 653 C C . LYS A 1 79 ? -7.951 1.655 20.556 1.00 94.50 79 LYS A C 1
ATOM 655 O O . LYS A 1 79 ? -8.445 2.155 21.565 1.00 94.50 79 LYS A O 1
ATOM 660 N N . ALA A 1 80 ? -8.672 1.061 19.604 1.00 94.31 80 ALA A N 1
ATOM 661 C CA . ALA A 1 80 ? -10.121 0.891 19.676 1.00 94.31 80 ALA A CA 1
ATOM 662 C C . ALA A 1 80 ? -10.525 -0.025 20.840 1.00 94.31 80 ALA A C 1
ATOM 664 O O . ALA A 1 80 ? -11.397 0.341 21.622 1.00 94.31 80 ALA A O 1
ATOM 665 N N . GLU A 1 81 ? -9.842 -1.160 21.011 1.00 93.62 81 GLU A N 1
ATOM 666 C CA . GLU A 1 81 ? -10.081 -2.092 22.123 1.00 93.62 81 GLU A CA 1
ATOM 667 C 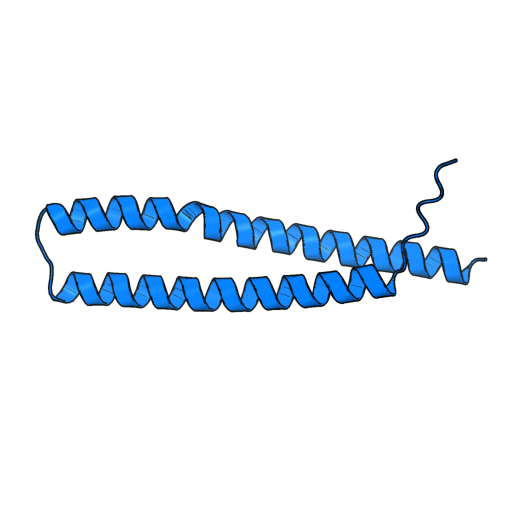C . GLU A 1 81 ? -9.858 -1.438 23.493 1.00 93.62 81 GLU A C 1
ATOM 669 O O . GLU A 1 81 ? -10.654 -1.616 24.414 1.00 93.62 81 GLU A O 1
ATOM 674 N N . ALA A 1 82 ? -8.783 -0.657 23.642 1.00 92.31 82 ALA A N 1
ATOM 675 C CA . ALA A 1 82 ? -8.501 0.055 24.886 1.00 92.31 82 ALA A CA 1
ATOM 676 C C . ALA A 1 82 ? -9.564 1.123 25.196 1.00 92.31 82 ALA A C 1
ATOM 678 O O . ALA A 1 82 ? -9.973 1.272 26.348 1.00 92.31 82 ALA A O 1
ATOM 679 N N . ALA A 1 83 ? -10.023 1.851 24.174 1.00 90.69 83 ALA A N 1
ATOM 680 C CA . ALA A 1 83 ? -11.070 2.856 24.322 1.00 90.69 83 ALA A CA 1
ATOM 681 C C . ALA A 1 83 ? -12.424 2.223 24.691 1.00 90.69 83 ALA A C 1
ATOM 683 O O . ALA A 1 83 ? -13.110 2.726 25.574 1.00 90.69 83 ALA A O 1
ATOM 684 N N . GLU A 1 84 ? -12.776 1.091 24.081 1.00 91.12 84 GLU A N 1
ATOM 685 C CA . GLU A 1 84 ? -14.003 0.347 24.386 1.00 91.12 84 GLU A CA 1
ATOM 686 C C . GLU A 1 84 ? -14.013 -0.189 25.823 1.00 91.12 84 GLU A C 1
ATOM 688 O O . GLU A 1 84 ? -14.985 0.018 26.546 1.00 91.12 84 GLU A O 1
ATOM 693 N N . LYS A 1 85 ? -12.899 -0.774 26.287 1.00 90.25 85 LYS A N 1
ATOM 694 C CA . LYS A 1 85 ? -12.751 -1.215 27.686 1.00 90.25 85 LYS A CA 1
ATOM 695 C C . LYS A 1 85 ? -12.938 -0.067 28.677 1.00 90.25 85 LYS A C 1
ATOM 697 O O . LYS A 1 85 ? -13.579 -0.250 29.705 1.00 90.25 85 LYS A O 1
ATOM 702 N N . TYR A 1 86 ? -12.397 1.112 28.373 1.00 88.38 86 TYR A N 1
ATOM 703 C CA . 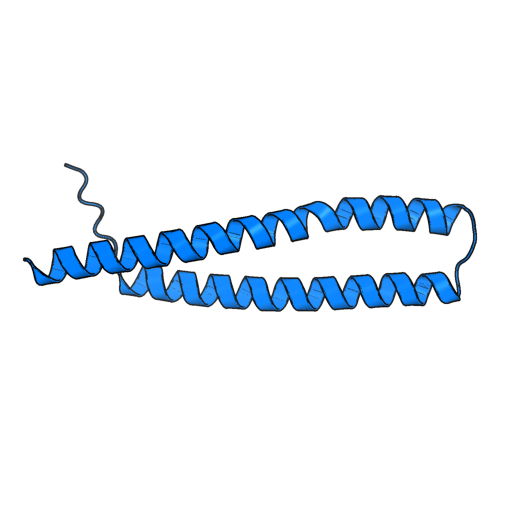TYR A 1 86 ? -12.543 2.286 29.234 1.00 88.38 86 TYR A CA 1
ATOM 704 C C . TYR A 1 86 ? -13.988 2.799 29.290 1.00 88.38 86 TYR A C 1
ATOM 706 O O . TYR A 1 86 ? -14.439 3.236 30.345 1.00 88.38 86 TYR A O 1
ATOM 714 N N . LEU A 1 87 ? -14.722 2.731 28.174 1.00 85.88 87 LEU A N 1
ATOM 715 C CA . LEU A 1 87 ? -16.136 3.112 28.123 1.00 85.88 87 LEU A CA 1
ATOM 716 C C . LEU A 1 87 ? -17.043 2.118 28.857 1.00 85.88 87 LEU A C 1
ATOM 718 O O . LEU A 1 87 ? -18.031 2.548 29.430 1.00 85.88 87 LEU A O 1
ATOM 722 N N . GLN A 1 88 ? -16.710 0.824 28.871 1.00 85.56 88 GLN A N 1
ATOM 723 C CA . GLN A 1 88 ? -17.460 -0.200 29.616 1.00 85.56 88 GLN A CA 1
ATOM 724 C C . GLN A 1 88 ? -17.239 -0.143 31.138 1.00 85.56 88 GLN A C 1
ATOM 726 O O . GLN A 1 88 ? -18.045 -0.681 31.890 1.00 85.56 88 GLN A O 1
ATOM 731 N N . GLN A 1 89 ? -16.129 0.450 31.591 1.00 81.62 89 GLN A N 1
ATOM 732 C CA . GLN A 1 89 ? -15.785 0.599 33.014 1.00 81.62 89 GLN A CA 1
ATOM 733 C C . GLN A 1 89 ? -16.313 1.900 33.644 1.00 81.62 89 GLN A C 1
ATOM 735 O O . GLN A 1 89 ? -16.156 2.088 34.851 1.00 81.62 89 GLN A O 1
ATOM 740 N N . LYS A 1 90 ? -16.880 2.803 32.838 1.00 66.38 90 LYS A N 1
ATOM 741 C CA . LYS A 1 90 ? -17.565 4.021 33.288 1.00 66.38 90 LYS A CA 1
ATOM 742 C C . LYS A 1 90 ? -19.063 3.790 33.376 1.00 66.38 90 LYS A C 1
ATOM 744 O O . LYS A 1 90 ? -19.659 4.390 34.294 1.00 66.38 90 LYS A O 1
#

Organism: Uabimicrobium amorphum (NCBI:txid2596890)